Protein AF-A0A0C9TT53-F1 (afdb_monomer)

Secondary structure (DSSP, 8-state):
---PPPPPPPTHHHHHHHHHHHHHHHHHHHHHHHHHHHHHHHS---HHHHHHHHHHHHHHHHHHTSTTS-HHHHHHHHHHHHH-HHHHHHHHH---HHHHHHHHHHHHHT-

Radius of gyration: 28.15 Å; Cα contacts (8 Å, |Δi|>4): 31; chains: 1; bounding box: 34×77×69 Å

Mean predicted aligned error: 14.51 Å

Sequence (111 aa):
MATAAVAPPSRKSASARQSHAAESLMLGMQGSLNFLTSSLNNSNITSEDKVSACRAVALTMLQEQDGDLPRDIKAFIRAMIAHNVGFTDVYTLTADKDERTEFVRAEVEGM

Nearest PDB structures (foldseek):
  1sr2-assembly1_A  TM=2.266E-01  e=4.674E+00  Escherichia coli

Solvent-accessible surface area (backbone atoms only — not comparable to full-atom values): 6586 Å² total; per-residue (Å²): 142,87,84,84,85,81,79,82,85,73,77,73,60,59,58,56,54,51,50,53,49,50,52,52,50,51,52,50,53,50,51,51,50,50,51,52,51,49,53,55,73,70,45,86,76,46,73,65,57,54,53,52,50,48,37,52,51,36,53,48,44,46,58,73,75,46,57,84,53,55,71,67,58,52,51,50,53,52,50,40,44,74,73,31,66,69,58,27,52,52,64,59,66,46,81,50,67,66,62,44,50,49,52,53,48,55,60,60,74,73,108

Organism: NCBI:txid664439

pLDDT: mean 78.35, std 14.41, range [38.34, 94.25]

Foldseek 3Di:
DDDDDDDDDDPPVVVVVVVVVVVVVVVVVVVVVVVVVVVVVPPPCDPVNVLVVLLVQLLVCCVPVVVVDDPVLSVVLNVCSVPPSVSSVCLNPPPDPVVSVVVSVVVVVVD

Structure (mmCIF, N/CA/C/O ba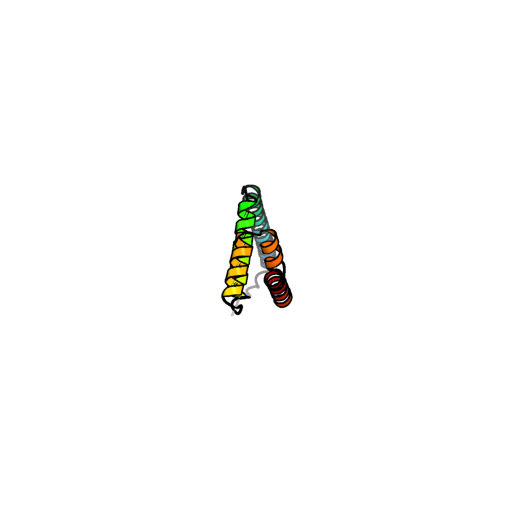ckbone):
data_AF-A0A0C9TT53-F1
#
_entry.id   AF-A0A0C9TT53-F1
#
loop_
_atom_site.group_PDB
_atom_site.id
_atom_site.type_symbol
_atom_site.label_atom_id
_atom_site.label_alt_id
_atom_site.label_comp_id
_atom_site.label_asym_id
_atom_site.label_entity_id
_atom_site.label_seq_id
_atom_site.pdbx_PDB_ins_code
_atom_site.Cartn_x
_atom_site.Cartn_y
_atom_site.Cartn_z
_atom_site.occupancy
_atom_site.B_iso_or_equiv
_atom_site.auth_seq_id
_atom_site.auth_comp_id
_atom_site.auth_asym_id
_atom_site.auth_atom_id
_atom_site.pdbx_PDB_model_num
ATOM 1 N N . MET A 1 1 ? -13.672 60.747 55.464 1.00 39.16 1 MET A N 1
ATOM 2 C CA . MET A 1 1 ? -14.075 60.166 54.165 1.00 39.16 1 MET A CA 1
ATOM 3 C C . MET A 1 1 ? -13.270 60.830 53.062 1.00 39.16 1 MET A C 1
ATOM 5 O O . MET A 1 1 ? -13.408 62.031 52.895 1.00 39.16 1 MET A O 1
ATOM 9 N N . ALA A 1 2 ? -12.438 60.069 52.354 1.00 38.84 2 ALA A N 1
ATOM 10 C CA . ALA A 1 2 ? -11.940 60.392 51.015 1.00 38.84 2 ALA A CA 1
ATOM 11 C C . ALA A 1 2 ? -11.368 59.092 50.424 1.00 38.84 2 ALA A C 1
ATOM 13 O O . ALA A 1 2 ? -10.323 58.626 50.868 1.00 38.84 2 ALA A O 1
ATOM 14 N N . THR A 1 3 ? -12.079 58.458 49.491 1.00 38.34 3 THR A N 1
ATOM 15 C CA . THR A 1 3 ? -11.595 57.272 48.766 1.00 38.34 3 THR A CA 1
ATOM 16 C C . THR A 1 3 ? -11.227 57.684 47.348 1.00 38.34 3 THR A C 1
ATOM 18 O O . THR A 1 3 ? -12.069 58.193 46.610 1.00 38.34 3 THR A O 1
ATOM 21 N N . ALA A 1 4 ? -9.955 57.495 46.997 1.00 43.84 4 ALA A N 1
ATOM 22 C CA . ALA A 1 4 ? -9.393 57.800 45.689 1.00 43.84 4 ALA A CA 1
ATOM 23 C C . ALA A 1 4 ? -9.958 56.859 44.611 1.00 43.84 4 ALA A C 1
ATOM 25 O O . ALA A 1 4 ? -9.982 55.641 44.787 1.00 43.84 4 ALA A O 1
ATOM 26 N N . ALA A 1 5 ? -10.400 57.432 43.492 1.00 47.12 5 ALA A N 1
ATOM 27 C CA . ALA A 1 5 ? -10.849 56.688 42.323 1.00 47.12 5 ALA A CA 1
ATOM 28 C C . ALA A 1 5 ? -9.637 56.158 41.537 1.00 47.12 5 ALA A C 1
ATOM 30 O O . ALA A 1 5 ? -8.838 56.934 41.013 1.00 47.12 5 ALA A O 1
ATOM 31 N N . VAL A 1 6 ? -9.502 54.834 41.452 1.00 50.16 6 VAL A N 1
ATOM 32 C CA . VAL A 1 6 ? -8.535 54.159 40.576 1.00 50.16 6 VAL A CA 1
ATOM 33 C C . VAL A 1 6 ? -9.130 54.078 39.168 1.00 50.16 6 VAL A C 1
ATOM 35 O O . VAL A 1 6 ? -10.180 53.470 38.966 1.00 50.16 6 VAL A O 1
ATOM 38 N N . ALA A 1 7 ? -8.468 54.704 38.194 1.00 52.38 7 ALA A N 1
ATOM 39 C CA . ALA A 1 7 ? -8.824 54.619 36.779 1.00 52.38 7 ALA A CA 1
ATOM 40 C C . ALA A 1 7 ? -8.435 53.244 36.183 1.00 52.38 7 ALA A C 1
ATOM 42 O O . ALA A 1 7 ? -7.391 52.700 36.550 1.00 52.38 7 ALA A O 1
ATOM 43 N N . PRO A 1 8 ? -9.226 52.670 35.255 1.00 52.19 8 PRO A N 1
ATOM 44 C CA . PRO A 1 8 ? -8.934 51.361 34.673 1.00 52.19 8 PRO A CA 1
ATOM 45 C C . PRO A 1 8 ? -7.810 51.429 33.616 1.00 52.19 8 PRO A C 1
ATOM 47 O O . PRO A 1 8 ? -7.738 52.398 32.855 1.00 52.19 8 PRO A O 1
ATOM 50 N N . PRO A 1 9 ? -6.943 50.400 33.515 1.00 50.06 9 PRO A N 1
ATOM 51 C CA . PRO A 1 9 ? -5.849 50.380 32.551 1.00 50.06 9 PRO A CA 1
ATOM 52 C C . PRO A 1 9 ? -6.345 50.205 31.106 1.00 50.06 9 PRO A C 1
ATOM 54 O O . PRO A 1 9 ? -7.295 49.484 30.797 1.00 50.06 9 PRO A O 1
ATOM 57 N N . SER A 1 10 ? -5.662 50.911 30.213 1.00 55.19 10 SER A N 1
ATOM 58 C CA . SER A 1 10 ? -5.957 51.140 28.803 1.00 55.19 10 SER A CA 1
ATOM 59 C C . SER A 1 10 ? -5.817 49.886 27.921 1.00 55.19 10 SER A C 1
ATOM 61 O O . SER A 1 10 ? -4.767 49.255 27.843 1.00 55.19 10 SER A O 1
ATOM 63 N N . ARG A 1 11 ? -6.872 49.577 27.150 1.00 54.91 11 ARG A N 1
ATOM 64 C CA . ARG A 1 11 ? -6.995 48.434 26.211 1.00 54.91 11 ARG A CA 1
ATOM 65 C C . ARG A 1 11 ? -6.021 48.436 25.011 1.00 54.91 11 ARG A C 1
ATOM 67 O O . ARG A 1 11 ? -6.061 47.522 24.195 1.00 54.91 11 ARG A O 1
ATOM 74 N N . LYS A 1 12 ? -5.154 49.446 24.873 1.00 51.84 12 LYS A N 1
ATOM 75 C CA . LYS A 1 12 ? -4.330 49.685 23.667 1.00 51.84 12 LYS A CA 1
ATOM 76 C C . LYS A 1 12 ? -3.062 48.817 23.597 1.00 51.84 12 LYS A C 1
ATOM 78 O O . LYS A 1 12 ? -2.518 48.612 22.521 1.00 51.84 12 LYS A O 1
ATOM 83 N N . SER A 1 13 ? -2.600 48.283 24.727 1.00 53.84 13 SER A N 1
ATOM 84 C CA . SER A 1 13 ? -1.389 47.450 24.821 1.00 53.84 13 SER A CA 1
ATOM 85 C C . SER A 1 13 ? -1.643 45.958 24.579 1.00 53.84 13 SER A C 1
ATOM 87 O O . SER A 1 13 ? -0.731 45.237 24.173 1.00 53.84 13 SER A O 1
ATOM 89 N N . ALA A 1 14 ? -2.876 45.492 24.796 1.00 55.12 14 ALA A N 1
ATOM 90 C CA . ALA A 1 14 ? -3.245 44.093 24.604 1.00 55.12 14 ALA A CA 1
ATOM 91 C C . ALA A 1 14 ? -3.239 43.695 23.117 1.00 55.12 14 ALA A C 1
ATOM 93 O O . ALA A 1 14 ? -2.689 42.651 22.775 1.00 55.12 14 ALA A O 1
ATOM 94 N N . SER A 1 15 ? -3.757 44.549 22.221 1.00 56.84 15 SER A N 1
ATOM 95 C CA . SER A 1 15 ? -3.816 44.220 20.786 1.00 56.84 15 SER A CA 1
ATOM 96 C C . SER A 1 15 ? -2.445 44.272 20.101 1.00 56.84 15 SER A C 1
ATOM 98 O O . SER A 1 15 ? -2.176 43.455 19.229 1.00 56.84 15 SER A O 1
ATOM 100 N N . ALA A 1 16 ? -1.545 45.170 20.520 1.00 57.75 16 ALA A N 1
ATOM 101 C CA . ALA A 1 16 ? -0.182 45.245 19.984 1.00 57.75 16 ALA A CA 1
ATOM 102 C C . ALA A 1 16 ? 0.655 44.010 20.362 1.00 57.75 16 ALA A C 1
ATOM 104 O O . ALA A 1 16 ? 1.370 43.463 19.527 1.00 57.75 16 ALA A O 1
ATOM 105 N N . ARG A 1 17 ? 0.519 43.520 21.603 1.00 58.62 17 ARG A N 1
ATOM 106 C CA . ARG A 1 17 ? 1.154 42.266 22.041 1.00 58.62 17 ARG A CA 1
ATOM 107 C C . ARG A 1 17 ? 0.590 41.047 21.316 1.00 58.62 17 ARG A C 1
ATOM 109 O O . ARG A 1 17 ? 1.342 40.131 21.009 1.00 58.62 17 ARG A O 1
ATOM 116 N N . GLN A 1 18 ? -0.708 41.050 21.019 1.00 60.12 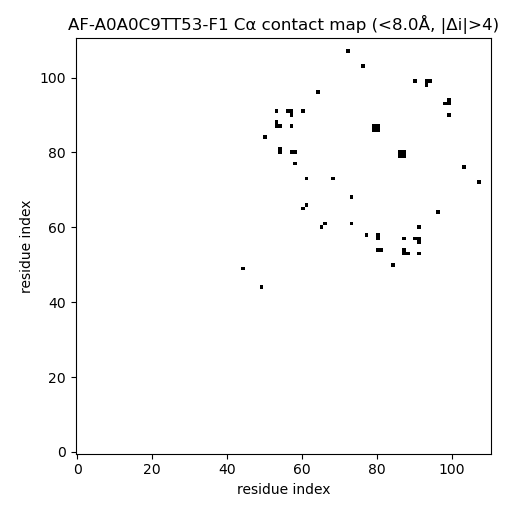18 GLN A N 1
ATOM 117 C CA . GLN A 1 18 ? -1.356 39.984 20.260 1.00 60.12 18 GLN A CA 1
ATOM 118 C C . GLN A 1 18 ? -0.921 39.978 18.783 1.00 60.12 18 GLN A C 1
ATOM 120 O O . GLN A 1 18 ? -0.637 38.908 18.255 1.00 60.12 18 GLN A O 1
ATOM 125 N N . SER A 1 19 ? -0.784 41.151 18.148 1.00 62.12 19 SER A N 1
ATOM 126 C CA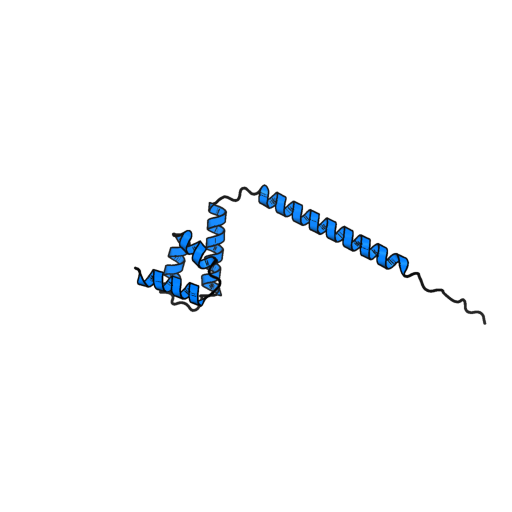 . SER A 1 19 ? -0.230 41.285 16.786 1.00 62.12 19 SER A CA 1
ATOM 127 C C . SER A 1 19 ? 1.210 40.783 16.721 1.00 62.12 19 SER A C 1
ATOM 129 O O . SER A 1 19 ? 1.540 39.939 15.898 1.00 62.12 19 SER A O 1
ATOM 131 N N . HIS A 1 20 ? 2.051 41.214 17.663 1.00 62.78 20 HIS A N 1
ATOM 132 C CA . HI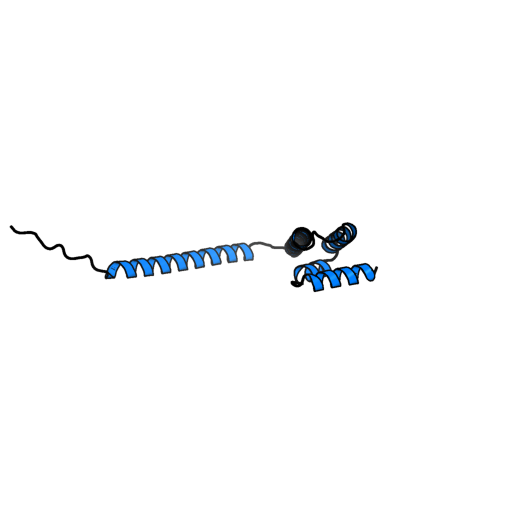S A 1 20 ? 3.459 40.821 17.710 1.00 62.78 20 HIS A CA 1
ATOM 133 C C . HIS A 1 20 ? 3.647 39.322 18.008 1.00 62.78 20 HIS A C 1
ATOM 135 O O . HIS A 1 20 ? 4.586 38.695 17.514 1.00 62.78 20 HIS A O 1
ATOM 141 N N . ALA A 1 21 ? 2.758 38.722 18.809 1.00 66.50 21 ALA A N 1
ATOM 142 C CA . ALA A 1 21 ? 2.740 37.280 19.048 1.00 66.50 21 ALA A CA 1
ATOM 143 C C . ALA A 1 21 ? 2.298 36.500 17.800 1.00 66.50 21 ALA A C 1
ATOM 145 O O . ALA A 1 21 ? 2.909 35.483 17.481 1.00 66.50 21 ALA A O 1
ATOM 146 N N . ALA A 1 22 ? 1.290 36.991 17.071 1.00 68.25 22 ALA A N 1
ATOM 147 C CA . ALA A 1 22 ? 0.857 36.395 15.810 1.00 68.25 22 ALA A CA 1
ATOM 148 C C . ALA A 1 22 ? 1.961 36.469 14.741 1.00 68.25 22 ALA A C 1
ATOM 150 O O . ALA A 1 22 ? 2.251 35.467 14.096 1.00 68.25 22 ALA A O 1
ATOM 151 N N . GLU A 1 23 ? 2.647 37.607 14.620 1.00 70.06 23 GLU A N 1
ATOM 152 C CA . GLU A 1 23 ? 3.790 37.786 13.714 1.00 70.06 23 GLU A CA 1
ATOM 153 C C . GLU A 1 23 ? 4.976 36.881 14.084 1.00 70.06 23 GLU A C 1
ATOM 155 O O . GLU A 1 23 ? 5.555 36.231 13.214 1.00 70.06 23 GLU A O 1
ATOM 160 N N . SER A 1 24 ? 5.301 36.763 15.377 1.00 71.50 24 SER A N 1
ATOM 161 C CA . SER A 1 24 ? 6.359 35.855 15.854 1.00 71.50 24 SER A CA 1
ATOM 162 C C . SER A 1 24 ? 6.026 34.388 15.567 1.00 71.50 24 SER A C 1
ATOM 164 O O . SER A 1 24 ? 6.902 33.607 15.198 1.00 71.50 24 SER A O 1
ATOM 166 N N . LEU A 1 25 ? 4.752 34.011 15.702 1.00 76.56 25 LEU A N 1
ATOM 167 C CA . LEU A 1 25 ? 4.276 32.663 15.406 1.00 76.56 25 LEU A CA 1
ATOM 168 C C . LEU A 1 25 ? 4.320 32.385 13.899 1.00 76.56 25 LEU A C 1
ATOM 170 O O . LEU A 1 25 ? 4.791 31.327 13.490 1.00 76.56 25 LEU A O 1
ATOM 174 N N . MET A 1 26 ? 3.926 33.354 13.069 1.00 77.88 26 MET A N 1
ATOM 175 C CA . MET A 1 26 ? 4.041 33.258 11.611 1.00 77.88 26 MET A CA 1
ATOM 176 C C . MET A 1 26 ? 5.495 33.104 11.148 1.00 77.88 26 MET A C 1
ATOM 178 O O . MET A 1 26 ? 5.770 32.240 10.317 1.00 77.88 26 MET A O 1
ATOM 182 N N . LEU A 1 27 ? 6.436 33.863 11.720 1.00 77.12 27 LEU A N 1
ATOM 183 C CA . LEU A 1 27 ? 7.869 33.710 11.438 1.00 77.12 27 LEU A CA 1
ATOM 184 C C . LEU A 1 27 ? 8.403 32.341 11.887 1.00 77.12 27 LEU A C 1
ATOM 186 O O . LEU A 1 27 ? 9.188 31.721 11.170 1.00 77.12 27 LEU A O 1
ATOM 190 N N . GLY A 1 28 ? 7.946 31.831 13.035 1.00 80.06 28 GLY A N 1
ATOM 191 C CA . GLY A 1 28 ? 8.293 30.487 13.509 1.00 80.06 28 GLY A CA 1
ATOM 192 C C . GLY A 1 28 ? 7.779 29.372 12.589 1.00 80.06 28 GLY A C 1
ATOM 193 O O . GLY A 1 28 ? 8.508 28.425 12.279 1.00 80.06 28 GLY A O 1
ATOM 194 N N . MET A 1 29 ? 6.548 29.499 12.087 1.00 84.25 29 MET A N 1
ATOM 195 C CA . MET A 1 29 ? 5.987 28.561 11.107 1.00 84.25 29 MET A CA 1
ATOM 196 C C . MET A 1 29 ? 6.730 28.624 9.770 1.00 84.25 29 MET A C 1
ATOM 198 O O . MET A 1 29 ? 7.046 27.591 9.187 1.00 84.25 29 MET A O 1
ATOM 202 N N . GLN A 1 30 ? 7.073 29.823 9.298 1.00 85.94 30 GLN A N 1
ATOM 203 C CA . GLN A 1 30 ? 7.854 29.976 8.072 1.00 85.94 30 GLN A CA 1
ATOM 204 C C . GLN A 1 30 ? 9.263 29.377 8.220 1.00 85.94 30 GLN A C 1
ATOM 206 O O . GLN A 1 30 ? 9.739 28.690 7.319 1.00 85.94 30 GLN A O 1
ATOM 211 N N . GLY A 1 31 ? 9.920 29.584 9.366 1.00 85.44 31 GLY A N 1
ATOM 212 C CA . GLY A 1 31 ? 11.241 29.022 9.654 1.00 85.44 31 GLY A CA 1
ATOM 213 C C . GLY A 1 31 ? 11.241 27.494 9.722 1.00 85.44 31 GLY A C 1
ATOM 214 O O . GLY A 1 31 ? 12.109 26.852 9.134 1.00 85.44 31 GLY A O 1
ATOM 215 N N . SER A 1 32 ? 10.241 26.905 10.381 1.00 85.44 32 SER A N 1
ATOM 216 C CA . SER A 1 32 ? 10.083 25.446 10.437 1.00 85.44 32 SER A CA 1
ATOM 217 C C . SER A 1 32 ? 9.774 24.844 9.064 1.00 85.44 32 SER A C 1
ATOM 219 O O . SER A 1 32 ? 10.382 23.839 8.700 1.00 85.44 32 SER A O 1
ATOM 221 N N . LEU A 1 33 ? 8.925 25.487 8.256 1.00 83.19 33 LEU A N 1
ATOM 222 C CA . LEU A 1 33 ? 8.667 25.061 6.878 1.00 83.19 33 LEU A CA 1
ATOM 223 C C . LEU A 1 33 ? 9.937 25.111 6.014 1.00 83.19 33 LEU A C 1
ATOM 225 O O . LEU A 1 33 ? 10.219 24.166 5.277 1.00 83.19 33 LEU A O 1
ATOM 229 N N . ASN A 1 34 ? 10.731 26.178 6.132 1.00 85.88 34 ASN A N 1
ATOM 230 C CA . ASN A 1 34 ? 11.997 26.316 5.411 1.00 85.88 34 ASN A CA 1
ATOM 231 C C . ASN A 1 34 ? 13.014 25.251 5.836 1.00 85.88 34 ASN A C 1
ATOM 233 O O . ASN A 1 34 ? 13.689 24.673 4.985 1.00 85.88 34 ASN A O 1
ATOM 237 N N . PHE A 1 35 ? 13.104 24.962 7.137 1.00 83.75 35 PHE A N 1
ATOM 238 C CA . PHE A 1 35 ? 13.967 23.907 7.661 1.00 83.75 35 PHE A CA 1
ATOM 239 C C . PHE A 1 35 ? 13.571 22.533 7.109 1.00 83.75 35 PHE A C 1
ATOM 241 O O . PHE A 1 35 ? 14.420 21.840 6.557 1.00 83.75 35 PHE A O 1
ATOM 248 N N . LEU A 1 36 ? 12.283 22.179 7.164 1.00 83.19 36 LEU A N 1
ATOM 249 C CA . LEU A 1 36 ? 11.776 20.913 6.622 1.00 83.19 36 LEU A CA 1
ATOM 250 C C . LEU A 1 36 ? 12.007 20.801 5.113 1.00 83.19 36 LEU A C 1
ATOM 252 O O . LEU A 1 36 ? 12.463 19.766 4.635 1.00 83.19 36 LEU A O 1
ATOM 256 N N . THR A 1 37 ? 11.749 21.876 4.367 1.00 75.75 37 THR A N 1
ATOM 257 C CA . THR A 1 37 ? 11.978 21.919 2.915 1.00 75.75 37 THR A CA 1
ATOM 258 C C . THR A 1 37 ? 13.460 21.730 2.586 1.00 75.75 37 THR A C 1
ATOM 260 O O . THR A 1 37 ? 13.801 20.979 1.676 1.00 75.75 37 THR A O 1
ATOM 263 N N . SER A 1 38 ? 14.352 22.361 3.354 1.00 76.44 38 SER A N 1
ATOM 264 C CA . SER A 1 38 ? 15.801 22.186 3.221 1.00 76.44 38 SER A CA 1
ATOM 265 C C . SER A 1 38 ? 16.229 20.750 3.542 1.00 76.44 38 SER A C 1
ATOM 267 O O . SER A 1 38 ? 16.971 20.144 2.773 1.00 76.44 38 SER A O 1
ATOM 269 N N . SER A 1 39 ? 15.706 20.159 4.621 1.00 75.31 39 SER A N 1
ATOM 270 C CA . SER A 1 39 ? 15.966 18.759 4.972 1.00 75.31 39 SER A CA 1
ATOM 271 C C . SER A 1 39 ? 15.489 17.789 3.894 1.00 75.31 39 SER A C 1
ATOM 273 O O . SER A 1 39 ? 16.213 16.848 3.585 1.00 75.31 39 SER A O 1
ATOM 275 N N . LEU A 1 40 ? 14.321 18.018 3.288 1.00 77.88 40 LEU A N 1
ATOM 276 C CA . LEU A 1 40 ? 13.802 17.189 2.196 1.00 77.88 40 LEU A CA 1
ATOM 277 C C . LEU A 1 40 ? 14.633 17.334 0.916 1.00 77.88 40 LEU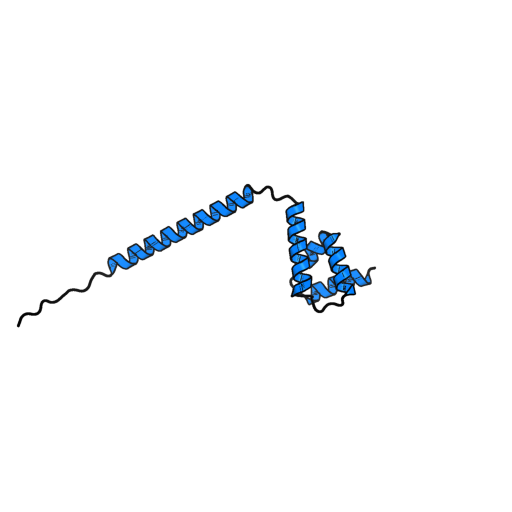 A C 1
ATOM 279 O O . LEU A 1 40 ? 14.969 16.326 0.307 1.00 77.88 40 LEU A O 1
ATOM 283 N N . ASN A 1 41 ? 15.015 18.558 0.541 1.00 71.81 41 ASN A N 1
ATOM 284 C CA . ASN A 1 41 ? 15.835 18.803 -0.651 1.00 71.81 41 ASN A CA 1
ATOM 285 C C . ASN A 1 41 ? 17.269 18.279 -0.510 1.00 71.81 41 ASN A C 1
ATOM 287 O O . ASN A 1 41 ? 17.885 17.905 -1.503 1.00 71.81 41 ASN A O 1
ATOM 291 N N . ASN A 1 42 ? 17.809 18.272 0.710 1.00 70.31 42 ASN A N 1
ATOM 292 C CA . ASN A 1 42 ? 19.151 17.767 0.991 1.00 70.31 42 ASN A CA 1
ATOM 293 C C . ASN A 1 42 ? 19.164 16.258 1.295 1.00 70.31 42 ASN A C 1
ATOM 295 O O . ASN A 1 42 ? 20.227 15.639 1.333 1.00 70.31 42 ASN A O 1
ATOM 299 N N . SER A 1 43 ? 17.991 15.660 1.521 1.00 69.00 43 SER A N 1
ATOM 300 C CA . SER A 1 43 ? 17.853 14.212 1.625 1.00 69.00 43 SER A CA 1
ATOM 301 C C . SER A 1 43 ? 17.960 13.622 0.227 1.00 69.00 43 SER A C 1
ATOM 303 O O . SER A 1 43 ? 17.132 13.889 -0.641 1.00 69.00 43 SER A O 1
ATOM 305 N N . ASN A 1 44 ? 18.977 12.794 0.007 1.00 69.25 44 ASN A N 1
ATOM 306 C CA . ASN A 1 44 ? 19.108 12.010 -1.214 1.00 69.25 44 ASN A CA 1
ATOM 307 C C . ASN A 1 44 ? 18.095 10.852 -1.183 1.00 69.25 44 ASN A C 1
ATOM 309 O O . ASN A 1 44 ? 18.479 9.701 -1.005 1.00 69.25 44 ASN A O 1
ATOM 313 N N . ILE A 1 45 ? 16.798 11.171 -1.257 1.00 71.88 45 ILE A N 1
ATOM 314 C CA . ILE A 1 45 ? 15.731 10.170 -1.309 1.00 71.88 45 ILE A CA 1
ATOM 315 C C . ILE A 1 45 ? 15.838 9.486 -2.664 1.00 71.88 45 ILE A C 1
ATOM 317 O O . ILE A 1 45 ? 15.499 10.064 -3.703 1.00 71.88 45 ILE A O 1
ATOM 321 N N . THR A 1 46 ? 16.319 8.253 -2.646 1.00 78.06 46 THR A N 1
ATOM 322 C CA . THR A 1 46 ? 16.458 7.452 -3.854 1.00 78.06 46 THR A CA 1
ATOM 323 C C . THR A 1 46 ? 15.081 7.015 -4.357 1.00 78.06 46 THR A C 1
ATOM 325 O O . THR A 1 46 ? 14.077 7.041 -3.638 1.00 78.06 46 THR A O 1
ATOM 328 N N . SER A 1 47 ? 14.996 6.595 -5.620 1.00 75.50 47 SER A N 1
ATOM 329 C CA . SER A 1 47 ? 13.778 5.953 -6.126 1.00 75.50 47 SER A CA 1
ATOM 330 C C . SER A 1 47 ? 13.428 4.691 -5.333 1.00 75.50 47 SER A C 1
ATOM 332 O O . SER A 1 47 ? 12.251 4.394 -5.157 1.00 75.50 47 SER A O 1
ATOM 334 N N . GLU A 1 48 ? 14.433 3.978 -4.819 1.00 79.81 48 GLU A N 1
ATOM 335 C CA . GLU A 1 48 ? 14.241 2.787 -3.989 1.00 79.81 48 GLU A CA 1
ATOM 336 C C . GLU A 1 48 ? 13.596 3.132 -2.643 1.00 79.81 48 GLU A C 1
ATOM 338 O O . GLU A 1 48 ? 12.682 2.429 -2.216 1.00 79.81 48 GLU A O 1
ATOM 343 N N . ASP A 1 49 ? 13.973 4.257 -2.027 1.00 83.00 49 ASP A N 1
ATOM 344 C CA . ASP A 1 49 ? 13.348 4.735 -0.787 1.00 83.00 49 ASP A CA 1
ATOM 345 C C . ASP A 1 49 ? 11.860 5.052 -0.993 1.00 83.00 49 ASP A C 1
ATOM 347 O O . ASP A 1 49 ? 11.023 4.718 -0.153 1.00 83.00 49 ASP A O 1
ATOM 351 N N . LYS A 1 50 ? 11.505 5.640 -2.144 1.00 80.44 50 LYS A N 1
ATOM 352 C CA . LYS A 1 50 ? 10.104 5.930 -2.500 1.00 80.44 50 LYS A CA 1
ATOM 353 C C . LYS A 1 50 ? 9.293 4.658 -2.730 1.00 80.44 50 LYS A C 1
ATOM 355 O O . LYS A 1 50 ? 8.169 4.558 -2.241 1.00 80.44 50 LYS A O 1
ATOM 360 N N . VAL A 1 51 ? 9.867 3.682 -3.436 1.00 84.06 51 VAL A N 1
ATOM 361 C CA . VAL A 1 51 ? 9.237 2.372 -3.659 1.00 84.06 51 VAL A CA 1
ATOM 362 C C . VAL A 1 51 ? 9.060 1.634 -2.330 1.00 84.06 51 VAL A C 1
ATOM 364 O O . VAL A 1 51 ? 7.995 1.078 -2.073 1.00 84.06 51 VAL A O 1
ATOM 367 N N . SER A 1 52 ? 10.066 1.668 -1.456 1.00 86.69 52 SER A N 1
ATOM 368 C CA . SER A 1 52 ? 10.009 1.065 -0.122 1.00 86.69 52 SER A CA 1
ATOM 369 C C . SER A 1 52 ? 8.910 1.695 0.741 1.00 86.69 52 SER A C 1
ATOM 371 O O . SER A 1 52 ? 8.105 0.981 1.343 1.00 86.69 52 SER A O 1
ATOM 373 N N . ALA A 1 53 ? 8.800 3.027 0.730 1.00 87.94 53 ALA A N 1
ATOM 374 C CA . ALA A 1 53 ? 7.740 3.743 1.431 1.00 87.94 53 ALA A CA 1
ATOM 375 C C . ALA A 1 53 ? 6.343 3.389 0.891 1.00 87.94 53 ALA A C 1
ATOM 377 O O . ALA A 1 53 ? 5.451 3.084 1.681 1.00 87.94 53 ALA A O 1
ATOM 378 N N . CYS A 1 54 ? 6.154 3.354 -0.434 1.00 89.25 54 CYS A N 1
ATOM 379 C CA . CYS A 1 54 ? 4.870 2.965 -1.033 1.00 89.25 54 CYS A CA 1
ATOM 380 C C . CYS A 1 54 ? 4.479 1.531 -0.664 1.00 89.25 54 CYS A C 1
ATOM 382 O O . CYS A 1 54 ? 3.332 1.274 -0.304 1.00 89.25 54 CYS A O 1
ATOM 384 N N . ARG A 1 55 ? 5.438 0.599 -0.662 1.00 93.12 55 ARG A N 1
ATOM 385 C CA . ARG A 1 55 ? 5.200 -0.782 -0.217 1.00 93.12 55 ARG A CA 1
ATOM 386 C C . ARG A 1 55 ? 4.779 -0.851 1.242 1.00 93.12 55 ARG A C 1
ATOM 388 O O . ARG A 1 55 ? 3.859 -1.594 1.569 1.00 93.12 55 ARG A O 1
ATOM 395 N N . ALA A 1 56 ? 5.430 -0.086 2.116 1.00 93.25 56 ALA A N 1
ATOM 396 C CA . ALA A 1 56 ? 5.060 -0.029 3.524 1.00 93.25 56 ALA A CA 1
ATOM 397 C C . ALA A 1 56 ? 3.620 0.478 3.700 1.00 93.25 56 ALA A C 1
ATOM 399 O O . ALA A 1 56 ? 2.845 -0.140 4.426 1.00 93.25 56 ALA A O 1
ATOM 400 N N . VAL A 1 57 ? 3.236 1.534 2.973 1.00 92.38 57 VAL A N 1
ATOM 401 C CA . VAL A 1 57 ? 1.859 2.054 2.970 1.00 92.38 57 VAL A CA 1
ATOM 402 C C . VAL A 1 57 ? 0.869 0.992 2.484 1.00 92.38 57 VAL A C 1
ATOM 404 O O . VAL A 1 57 ? -0.116 0.724 3.168 1.00 92.38 57 VAL A O 1
ATOM 407 N N . ALA A 1 58 ? 1.156 0.328 1.362 1.00 92.81 58 ALA A N 1
ATOM 408 C CA . ALA A 1 58 ? 0.308 -0.730 0.814 1.00 92.81 58 ALA A CA 1
ATOM 409 C C . ALA A 1 58 ? 0.109 -1.893 1.802 1.00 92.81 58 ALA A C 1
ATOM 411 O O . ALA A 1 58 ? -1.001 -2.397 1.971 1.00 92.81 58 ALA A O 1
ATOM 412 N N . LEU A 1 59 ? 1.173 -2.308 2.499 1.00 94.12 59 LEU A N 1
ATOM 413 C CA . LEU A 1 59 ? 1.099 -3.364 3.510 1.00 94.12 59 LEU A CA 1
ATOM 414 C C . LEU A 1 59 ? 0.250 -2.955 4.717 1.00 94.12 59 LEU A C 1
ATOM 416 O O . LEU A 1 59 ? -0.503 -3.788 5.223 1.00 94.12 59 LEU A O 1
ATOM 420 N N . THR A 1 60 ? 0.346 -1.701 5.159 1.00 93.38 60 THR A N 1
ATOM 421 C CA . THR A 1 60 ? -0.510 -1.165 6.224 1.00 93.38 60 THR A CA 1
ATOM 422 C C . THR A 1 60 ? -1.971 -1.145 5.784 1.00 93.38 60 THR A C 1
ATOM 424 O O . THR A 1 60 ? -2.829 -1.630 6.516 1.00 93.38 60 THR A O 1
ATOM 427 N N . MET A 1 61 ? -2.265 -0.694 4.561 1.00 91.12 61 MET A N 1
ATOM 428 C CA . MET A 1 61 ? -3.631 -0.701 4.019 1.00 91.12 61 MET A CA 1
ATOM 429 C C . MET A 1 61 ? -4.215 -2.118 3.958 1.00 91.12 61 MET A C 1
ATOM 431 O O . MET A 1 61 ? -5.346 -2.330 4.395 1.00 91.12 61 MET A O 1
ATOM 435 N N . LEU A 1 62 ? -3.425 -3.107 3.528 1.00 91.75 62 LEU A N 1
ATOM 436 C CA . LEU A 1 6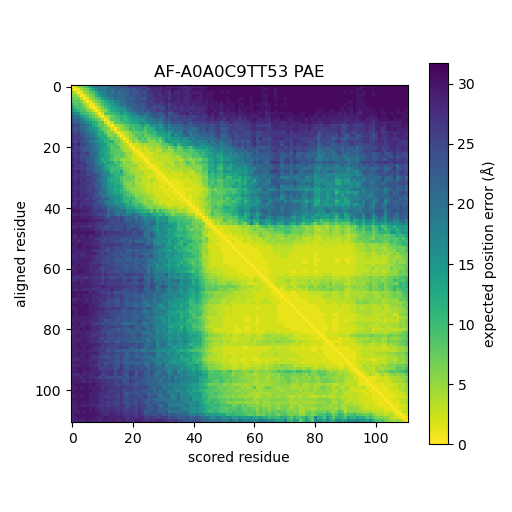2 ? -3.843 -4.511 3.517 1.00 91.75 62 LEU A CA 1
ATOM 437 C C . LEU A 1 62 ? -4.158 -5.052 4.921 1.00 91.75 62 LEU A C 1
ATOM 439 O O . LEU A 1 62 ? -5.008 -5.926 5.079 1.00 91.75 62 LEU A O 1
ATOM 443 N N . GLN A 1 63 ? -3.451 -4.579 5.948 1.00 90.06 63 GLN A N 1
ATOM 444 C CA . GLN A 1 63 ? -3.685 -4.997 7.331 1.00 90.06 63 GLN A CA 1
ATOM 445 C C . GLN A 1 63 ? -4.894 -4.295 7.956 1.00 90.06 63 GLN A C 1
ATOM 447 O O . GLN A 1 63 ? -5.685 -4.951 8.631 1.00 90.06 63 GLN A O 1
ATOM 452 N N . GLU A 1 64 ? -5.026 -2.986 7.747 1.00 89.50 64 GLU A N 1
ATOM 453 C CA . GLU A 1 64 ? -6.009 -2.148 8.437 1.00 89.50 64 GLU A CA 1
ATOM 454 C C . GLU A 1 64 ? -7.357 -2.082 7.714 1.00 89.50 64 GLU A C 1
ATOM 456 O O . GLU A 1 64 ? -8.401 -2.125 8.361 1.00 89.50 64 GLU A O 1
ATOM 461 N N . GLN A 1 65 ? -7.350 -1.981 6.383 1.00 86.19 65 GLN A N 1
ATOM 462 C CA . GLN A 1 65 ? -8.564 -1.768 5.588 1.00 86.19 65 GLN A CA 1
ATOM 463 C C . GLN A 1 65 ? -9.108 -3.063 4.980 1.00 86.19 65 GLN A C 1
ATOM 465 O O . GLN A 1 65 ? -10.324 -3.230 4.885 1.00 86.19 65 GLN A O 1
ATOM 470 N N . ASP A 1 66 ? -8.213 -3.984 4.619 1.00 84.44 66 ASP A N 1
ATOM 471 C CA . ASP A 1 66 ? -8.543 -5.241 3.935 1.00 84.44 66 ASP A CA 1
ATOM 472 C C . ASP A 1 66 ? -8.229 -6.478 4.798 1.00 84.44 66 ASP A C 1
ATOM 474 O O . ASP A 1 66 ? -7.966 -7.584 4.311 1.00 84.44 66 ASP A O 1
ATOM 478 N N . GLY A 1 67 ? -8.258 -6.301 6.123 1.00 81.81 67 GLY A N 1
ATOM 479 C CA . GLY A 1 67 ? -7.999 -7.369 7.086 1.00 81.81 67 GLY A CA 1
ATOM 480 C C . GLY A 1 67 ? -9.000 -8.530 7.001 1.00 81.81 67 GLY A C 1
ATOM 481 O O . GLY A 1 67 ? -8.651 -9.662 7.353 1.00 81.81 67 GLY A O 1
ATOM 482 N N . ASP A 1 68 ? -10.202 -8.269 6.487 1.00 88.69 68 ASP A N 1
ATOM 483 C CA . ASP A 1 68 ? -11.301 -9.214 6.277 1.00 88.69 68 ASP A CA 1
ATOM 484 C C . ASP A 1 68 ? -11.119 -10.126 5.055 1.00 88.69 68 ASP A C 1
ATOM 486 O O . ASP A 1 68 ? -11.785 -11.159 4.963 1.00 88.69 68 ASP A O 1
ATOM 490 N N . LEU A 1 69 ? -10.176 -9.818 4.157 1.00 87.25 69 LEU A N 1
ATOM 491 C CA . LEU A 1 69 ? -9.908 -10.665 2.997 1.00 87.25 69 LEU A CA 1
ATOM 492 C C . LEU A 1 69 ? -9.444 -12.079 3.407 1.00 87.25 69 LEU A C 1
ATOM 494 O O . LEU A 1 69 ? -8.724 -12.241 4.407 1.00 87.25 69 LEU A O 1
ATOM 498 N N . PRO A 1 70 ? -9.775 -13.115 2.611 1.00 90.56 70 PRO A N 1
ATOM 499 C CA . PRO A 1 70 ? -9.243 -14.463 2.779 1.00 90.56 70 PRO A CA 1
ATOM 500 C C . PRO A 1 70 ? -7.714 -14.485 2.856 1.00 90.56 70 PRO A C 1
ATOM 502 O O . PRO A 1 70 ? -7.019 -13.678 2.233 1.00 90.56 70 PRO A O 1
ATOM 505 N N . ARG A 1 71 ? -7.164 -15.436 3.620 1.00 90.38 71 ARG A N 1
ATOM 506 C CA . ARG A 1 71 ? -5.712 -15.554 3.843 1.00 90.38 71 ARG A CA 1
ATOM 507 C C . ARG A 1 71 ? -4.931 -15.657 2.532 1.00 90.38 71 ARG A C 1
ATOM 509 O O . ARG A 1 71 ? -3.870 -15.050 2.414 1.00 90.38 71 ARG A O 1
ATOM 516 N N . ASP A 1 72 ? -5.471 -16.403 1.585 1.00 89.69 72 ASP A N 1
ATOM 517 C CA . ASP A 1 72 ? -4.823 -16.750 0.322 1.00 89.69 72 ASP A CA 1
ATOM 518 C C . ASP A 1 72 ? -4.736 -15.512 -0.580 1.00 89.69 72 ASP A C 1
ATOM 520 O O . ASP A 1 72 ? -3.674 -15.197 -1.114 1.00 89.69 72 ASP A O 1
ATOM 524 N N . ILE A 1 73 ? -5.812 -14.717 -0.611 1.00 88.81 73 ILE A N 1
ATOM 525 C CA . ILE A 1 73 ? -5.860 -13.419 -1.294 1.00 88.81 73 ILE A CA 1
ATOM 526 C C . ILE A 1 73 ? -4.880 -12.435 -0.647 1.00 88.81 73 ILE A C 1
ATOM 528 O O . ILE A 1 73 ? -4.100 -11.788 -1.340 1.00 88.81 73 ILE A O 1
ATOM 532 N N . LYS A 1 74 ? -4.825 -12.361 0.689 1.00 91.81 74 LYS A N 1
ATOM 533 C CA . LYS A 1 74 ? -3.833 -11.512 1.376 1.00 91.81 74 LYS A CA 1
ATOM 534 C C . LYS A 1 74 ? -2.396 -11.933 1.070 1.00 91.81 74 LYS A C 1
ATOM 536 O O . LYS A 1 74 ? -1.519 -11.077 0.976 1.00 91.81 74 LYS A O 1
ATOM 541 N N . ALA A 1 75 ? -2.130 -13.231 0.932 1.00 92.12 75 ALA A N 1
ATOM 542 C CA . ALA A 1 75 ? -0.811 -13.728 0.549 1.00 92.12 75 ALA A CA 1
ATOM 543 C C . ALA A 1 75 ? -0.453 -13.325 -0.891 1.00 92.12 75 ALA A C 1
ATOM 545 O O . ALA A 1 75 ? 0.663 -12.861 -1.122 1.00 92.12 75 ALA A O 1
ATOM 546 N N . PHE A 1 76 ? -1.410 -13.420 -1.816 1.00 91.56 76 PHE A N 1
ATOM 547 C CA . PHE A 1 76 ? -1.260 -12.953 -3.193 1.00 91.56 76 PHE A CA 1
ATOM 548 C C . PHE A 1 76 ? -0.957 -11.449 -3.264 1.00 91.56 76 PHE A C 1
ATOM 550 O O . PHE A 1 76 ? 0.065 -11.056 -3.824 1.00 91.56 76 PHE A O 1
ATOM 557 N N . ILE A 1 77 ? -1.769 -10.609 -2.613 1.00 92.31 77 ILE A N 1
ATOM 558 C CA . ILE A 1 77 ? -1.564 -9.152 -2.592 1.00 92.31 77 ILE A CA 1
ATOM 559 C C . ILE A 1 77 ? -0.184 -8.807 -2.012 1.00 92.31 77 ILE A C 1
ATOM 561 O O . ILE A 1 77 ? 0.524 -7.968 -2.563 1.00 92.31 77 ILE A O 1
ATOM 565 N N . ARG A 1 78 ? 0.254 -9.479 -0.935 1.00 94.25 78 ARG A N 1
ATOM 566 C CA . ARG A 1 78 ? 1.606 -9.278 -0.373 1.00 94.25 78 ARG A CA 1
ATOM 567 C C . ARG A 1 78 ? 2.709 -9.591 -1.379 1.00 94.25 78 ARG A C 1
ATOM 569 O O . ARG A 1 78 ? 3.688 -8.851 -1.436 1.00 94.25 78 ARG A O 1
ATOM 576 N N . ALA A 1 79 ? 2.562 -10.665 -2.153 1.00 93.50 79 ALA A N 1
ATOM 577 C CA . ALA A 1 79 ? 3.516 -11.007 -3.202 1.00 93.50 79 ALA A CA 1
ATOM 578 C C . ALA A 1 79 ? 3.521 -9.942 -4.311 1.00 93.50 79 ALA A C 1
ATOM 580 O O . ALA A 1 79 ? 4.590 -9.490 -4.720 1.00 93.50 79 ALA A O 1
ATOM 581 N N . MET A 1 80 ? 2.348 -9.467 -4.733 1.00 93.00 80 MET A N 1
ATOM 582 C CA . MET A 1 80 ? 2.234 -8.405 -5.735 1.00 93.00 80 MET A CA 1
ATOM 583 C C . MET A 1 80 ? 2.856 -7.089 -5.258 1.00 93.00 80 MET A C 1
ATOM 585 O O . MET A 1 80 ? 3.657 -6.508 -5.983 1.00 93.00 80 MET A O 1
ATOM 589 N N . ILE A 1 81 ? 2.614 -6.672 -4.013 1.00 93.75 81 ILE A N 1
ATOM 590 C CA . ILE A 1 81 ? 3.270 -5.496 -3.413 1.00 93.75 81 ILE A CA 1
ATOM 591 C C . ILE A 1 81 ? 4.802 -5.664 -3.391 1.00 93.75 81 ILE A C 1
ATOM 593 O O . ILE A 1 81 ? 5.562 -4.728 -3.642 1.00 93.75 81 ILE A O 1
ATOM 597 N N . ALA A 1 82 ? 5.291 -6.874 -3.106 1.00 90.94 82 ALA A N 1
ATOM 598 C CA . ALA A 1 82 ? 6.722 -7.150 -3.028 1.00 90.94 82 ALA A CA 1
ATOM 599 C C . ALA A 1 82 ? 7.428 -7.193 -4.397 1.00 90.94 82 ALA A C 1
ATOM 601 O O . ALA A 1 82 ? 8.643 -6.980 -4.463 1.00 90.94 82 ALA A O 1
ATOM 602 N N . HIS A 1 83 ? 6.713 -7.452 -5.490 1.00 89.56 83 HIS A N 1
ATOM 603 C CA . HIS A 1 83 ? 7.341 -7.725 -6.788 1.00 89.56 83 HIS A CA 1
ATOM 604 C C . HIS A 1 83 ? 6.881 -6.807 -7.925 1.00 89.56 83 HIS A C 1
ATOM 606 O O . HIS A 1 83 ? 7.623 -6.643 -8.890 1.00 89.56 83 HIS A O 1
ATOM 612 N N . ASN A 1 84 ? 5.728 -6.151 -7.801 1.00 90.69 84 ASN A N 1
ATOM 613 C CA . ASN A 1 84 ? 5.140 -5.315 -8.839 1.00 90.69 84 ASN A CA 1
ATOM 614 C C . ASN A 1 84 ? 4.882 -3.891 -8.316 1.00 90.69 84 ASN A C 1
ATOM 616 O O . ASN A 1 84 ? 3.965 -3.630 -7.534 1.00 90.69 84 ASN A O 1
ATOM 620 N N . VAL A 1 85 ? 5.719 -2.951 -8.767 1.00 86.88 85 VAL A N 1
ATOM 621 C CA . VAL A 1 85 ? 5.611 -1.532 -8.393 1.00 86.88 85 VAL A CA 1
ATOM 622 C C . VAL A 1 85 ? 4.307 -0.927 -8.919 1.00 86.88 85 VAL A C 1
ATOM 624 O O . VAL A 1 85 ? 3.608 -0.275 -8.157 1.00 86.88 85 VAL A O 1
ATOM 627 N N . GLY A 1 86 ? 3.917 -1.234 -10.162 1.00 89.12 86 GLY A N 1
ATOM 628 C CA . GLY A 1 86 ? 2.675 -0.720 -10.748 1.00 89.12 86 GLY A CA 1
ATOM 629 C C . GLY A 1 86 ? 1.427 -1.193 -10.001 1.00 89.12 86 GLY A C 1
ATOM 630 O O . GLY A 1 86 ? 0.525 -0.402 -9.749 1.00 89.12 86 GLY A O 1
ATOM 631 N N . PHE A 1 87 ? 1.407 -2.454 -9.560 1.00 90.31 87 PHE A N 1
ATOM 632 C CA . PHE A 1 87 ? 0.341 -2.955 -8.690 1.00 90.31 87 PHE A CA 1
ATOM 633 C C . PHE A 1 87 ? 0.301 -2.205 -7.353 1.00 90.31 87 PHE A C 1
ATOM 635 O O . PHE A 1 87 ? -0.773 -1.847 -6.883 1.00 90.31 87 PHE A O 1
ATOM 642 N N . THR A 1 88 ? 1.465 -1.962 -6.741 1.00 91.94 88 THR A N 1
ATOM 643 C CA . THR A 1 88 ? 1.564 -1.252 -5.454 1.00 91.94 88 THR A CA 1
ATOM 644 C C . THR A 1 88 ? 1.001 0.164 -5.563 1.00 91.94 88 THR A C 1
ATOM 646 O O . THR A 1 88 ? 0.242 0.591 -4.691 1.00 91.94 88 THR A O 1
ATOM 649 N N . ASP A 1 89 ? 1.335 0.867 -6.645 1.00 89.75 89 ASP A N 1
ATOM 650 C CA . ASP A 1 89 ? 0.861 2.225 -6.904 1.00 89.75 89 ASP 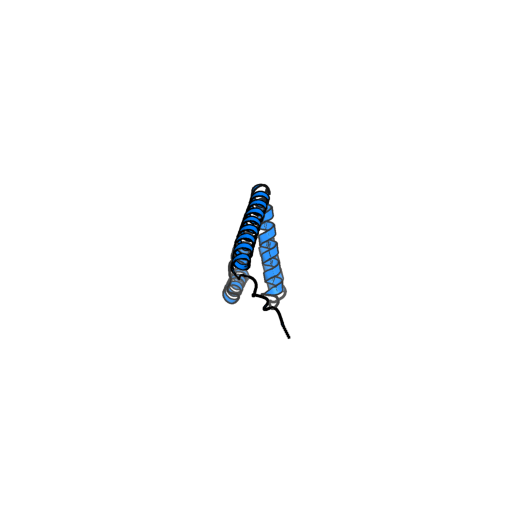A CA 1
ATOM 651 C C . ASP A 1 89 ? -0.658 2.246 -7.099 1.00 89.75 89 ASP A C 1
ATOM 653 O O . ASP A 1 89 ? -1.351 3.017 -6.441 1.00 89.75 89 ASP A O 1
ATOM 657 N N . VAL A 1 90 ? -1.203 1.354 -7.934 1.00 89.56 90 VAL A N 1
ATOM 658 C CA . VAL A 1 90 ? -2.658 1.255 -8.137 1.00 89.56 90 VAL A CA 1
ATOM 659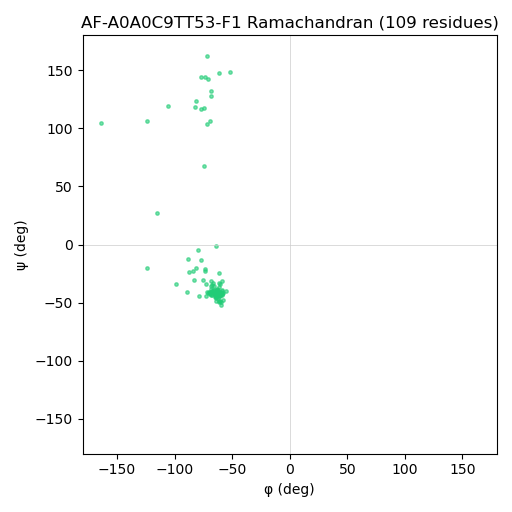 C C . VAL A 1 90 ? -3.361 0.929 -6.819 1.00 89.56 90 VAL A C 1
ATOM 661 O O . VAL A 1 90 ? -4.258 1.653 -6.405 1.00 89.56 90 VAL A O 1
ATOM 664 N N . TYR A 1 91 ? -2.894 -0.087 -6.094 1.00 90.38 91 TYR A N 1
ATOM 665 C CA . TYR A 1 91 ? -3.496 -0.518 -4.832 1.00 90.38 91 TYR A CA 1
ATOM 666 C C . TYR A 1 91 ? -3.503 0.576 -3.746 1.00 90.38 91 TYR A C 1
ATOM 668 O O . TYR A 1 91 ? -4.434 0.640 -2.944 1.00 90.38 91 TYR A O 1
ATOM 676 N N . THR A 1 92 ? -2.481 1.439 -3.707 1.00 89.81 92 THR A N 1
ATOM 677 C CA . THR A 1 92 ? -2.401 2.552 -2.741 1.00 89.81 92 THR A CA 1
ATOM 678 C C . THR A 1 92 ? -3.178 3.791 -3.172 1.00 89.81 92 THR A C 1
ATOM 680 O O . THR A 1 92 ? -3.672 4.519 -2.311 1.00 89.81 92 THR A O 1
ATOM 683 N N . LEU A 1 93 ? -3.300 4.042 -4.478 1.00 89.38 93 LEU A N 1
ATOM 684 C CA . LEU A 1 93 ? -4.011 5.202 -5.018 1.00 89.38 93 LEU A CA 1
ATOM 685 C C . LEU A 1 93 ? -5.523 4.979 -5.143 1.00 89.38 93 LEU A C 1
ATOM 687 O O . LEU A 1 93 ? -6.276 5.955 -5.139 1.00 89.38 93 LEU A O 1
ATOM 691 N N . THR A 1 94 ? -5.982 3.729 -5.221 1.00 87.50 94 THR A N 1
ATOM 692 C CA . THR A 1 94 ? -7.412 3.410 -5.228 1.00 87.50 94 THR A CA 1
ATOM 693 C C . THR A 1 94 ? -8.009 3.645 -3.839 1.00 87.50 94 THR A C 1
ATOM 695 O O . THR A 1 94 ? -7.807 2.871 -2.901 1.00 87.50 94 THR A O 1
ATOM 698 N N . ALA A 1 95 ? -8.736 4.757 -3.712 1.00 80.88 95 ALA A N 1
ATOM 699 C CA . ALA A 1 95 ? -9.374 5.179 -2.467 1.00 80.88 95 ALA A CA 1
ATOM 700 C C . ALA A 1 95 ? -10.628 4.358 -2.133 1.00 80.88 95 ALA A C 1
ATOM 702 O O . ALA A 1 95 ? -10.947 4.178 -0.957 1.00 80.88 95 ALA A O 1
ATOM 703 N N . ASP A 1 96 ? -11.336 3.878 -3.156 1.00 86.44 96 ASP A N 1
ATOM 704 C CA . ASP A 1 96 ? -12.536 3.075 -2.982 1.00 86.44 96 ASP A CA 1
ATOM 705 C C . ASP A 1 96 ? -12.179 1.607 -2.704 1.00 86.44 96 ASP A C 1
ATOM 707 O O . ASP A 1 96 ? -11.447 0.956 -3.454 1.00 86.44 96 ASP A O 1
ATOM 711 N N . LYS A 1 97 ? -12.675 1.078 -1.581 1.00 80.69 97 LYS A N 1
ATOM 712 C CA . LYS A 1 97 ? -12.368 -0.294 -1.157 1.00 80.69 97 LYS A CA 1
ATOM 713 C C . LYS A 1 97 ? -12.980 -1.326 -2.107 1.00 80.69 97 LYS A C 1
ATOM 715 O O . LYS A 1 97 ? -12.371 -2.379 -2.317 1.00 80.69 97 LYS A O 1
ATOM 720 N N . ASP A 1 98 ? -14.153 -1.047 -2.664 1.00 84.06 98 ASP A N 1
ATOM 721 C CA . ASP A 1 98 ? -14.850 -1.986 -3.537 1.00 84.06 98 ASP A CA 1
ATOM 722 C C . ASP A 1 98 ? -14.134 -2.069 -4.891 1.00 84.06 98 ASP A C 1
ATOM 724 O O . ASP A 1 98 ? -13.823 -3.171 -5.340 1.00 84.06 98 ASP A O 1
ATOM 728 N N . GLU A 1 99 ? -13.734 -0.930 -5.459 1.00 83.94 99 GLU A N 1
ATOM 729 C CA . GLU A 1 99 ? -12.905 -0.838 -6.669 1.00 83.94 99 GLU A CA 1
ATOM 730 C C . GLU A 1 99 ? -11.559 -1.552 -6.487 1.00 83.94 99 GLU A C 1
ATOM 732 O O . GLU A 1 99 ? -11.124 -2.331 -7.337 1.00 83.94 99 GLU A O 1
ATOM 737 N N . ARG A 1 100 ? -10.906 -1.362 -5.334 1.00 85.69 100 ARG A N 1
ATOM 738 C CA . ARG A 1 100 ? -9.656 -2.060 -5.004 1.00 85.69 100 ARG A CA 1
ATOM 739 C C . ARG A 1 100 ? -9.858 -3.570 -4.905 1.00 85.69 100 ARG A C 1
ATOM 741 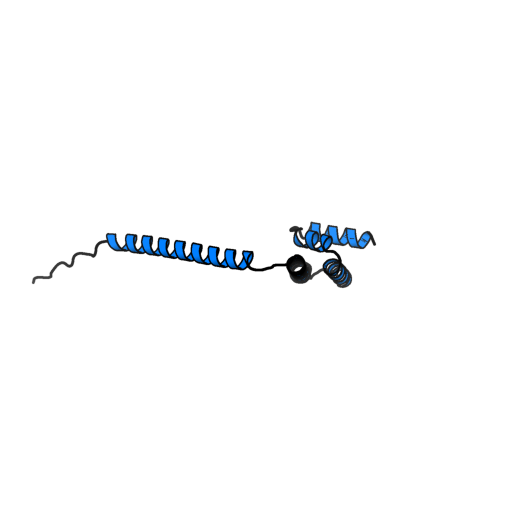O O . ARG A 1 100 ? -9.021 -4.343 -5.370 1.00 85.69 100 ARG A O 1
ATOM 748 N N . THR A 1 101 ? -10.964 -4.000 -4.304 1.00 81.25 101 THR A N 1
ATOM 749 C CA . THR A 1 101 ? -11.308 -5.421 -4.170 1.00 81.25 101 THR A CA 1
ATOM 750 C C . THR A 1 101 ? -11.636 -6.044 -5.526 1.00 81.25 101 THR A C 1
ATOM 752 O O . THR A 1 101 ? -11.248 -7.184 -5.785 1.00 81.25 101 THR A O 1
ATOM 755 N N . GLU A 1 102 ? -12.316 -5.309 -6.404 1.00 84.38 102 GLU A N 1
ATOM 756 C CA . GLU A 1 102 ? -12.602 -5.721 -7.777 1.00 84.38 102 GLU A CA 1
ATOM 757 C C . GLU A 1 102 ? -11.316 -5.858 -8.595 1.00 84.38 102 GLU A C 1
ATOM 759 O O . GLU A 1 102 ? -11.110 -6.890 -9.231 1.00 84.38 102 GLU A O 1
ATOM 764 N N . PHE A 1 103 ? -10.404 -4.888 -8.498 1.00 82.62 103 PHE A N 1
ATOM 765 C CA . PHE A 1 103 ? -9.092 -4.952 -9.142 1.00 82.62 103 PHE A CA 1
ATOM 766 C C . PHE A 1 103 ? -8.289 -6.179 -8.691 1.00 82.62 103 PHE A C 1
ATOM 768 O O . PHE A 1 103 ? -7.790 -6.940 -9.518 1.00 82.62 103 PHE A O 1
ATOM 775 N N . VAL A 1 104 ? -8.217 -6.425 -7.378 1.00 83.06 104 VAL A N 1
ATOM 776 C CA . VAL A 1 104 ? -7.563 -7.624 -6.833 1.00 83.06 104 VAL A CA 1
ATOM 777 C C . VAL A 1 104 ? -8.222 -8.895 -7.364 1.00 83.06 104 VAL A C 1
ATOM 779 O O . VAL A 1 104 ? -7.521 -9.847 -7.700 1.00 83.06 104 VAL A O 1
ATOM 782 N N . ARG A 1 105 ? -9.556 -8.935 -7.436 1.00 82.88 105 ARG A N 1
ATOM 783 C CA . ARG A 1 105 ? -10.281 -10.100 -7.950 1.00 82.88 105 ARG A CA 1
ATOM 784 C C . ARG A 1 105 ? -9.968 -10.350 -9.422 1.00 82.88 105 ARG A C 1
ATOM 786 O O . ARG A 1 105 ? -9.676 -11.488 -9.767 1.00 82.88 105 ARG A O 1
ATOM 793 N N . ALA A 1 106 ? -9.992 -9.310 -10.252 1.00 83.19 106 ALA A N 1
ATOM 794 C CA . ALA A 1 106 ? -9.663 -9.411 -11.670 1.00 83.19 106 ALA A CA 1
ATOM 795 C C . ALA A 1 106 ? -8.235 -9.940 -11.881 1.00 83.19 106 ALA A C 1
ATOM 797 O O . ALA A 1 106 ? -8.016 -10.800 -12.731 1.00 83.19 106 ALA A O 1
ATOM 798 N N . GLU A 1 107 ? -7.281 -9.491 -11.062 1.00 80.75 107 GLU A N 1
ATOM 799 C CA . GLU A 1 107 ? -5.892 -9.953 -11.127 1.00 80.75 107 GLU A CA 1
ATOM 800 C C . GLU A 1 107 ? -5.741 -11.424 -10.689 1.00 80.75 107 GLU A C 1
ATOM 802 O O . GLU A 1 107 ? -4.939 -12.163 -11.255 1.00 80.75 107 GLU A O 1
ATOM 807 N N . VAL A 1 108 ? -6.527 -11.871 -9.700 1.00 80.38 108 VAL A N 1
ATOM 808 C CA . VAL A 1 108 ? -6.546 -13.273 -9.242 1.00 80.38 108 VAL A CA 1
ATOM 809 C C . VAL A 1 108 ? -7.218 -14.196 -10.262 1.00 80.38 108 VAL A C 1
ATOM 811 O O . VAL A 1 108 ? -6.741 -15.305 -10.472 1.00 80.38 108 VAL A O 1
ATOM 814 N N . GLU A 1 109 ? -8.317 -13.768 -10.886 1.00 78.88 109 GLU A N 1
ATOM 815 C CA . GLU A 1 109 ? -9.046 -14.554 -11.897 1.00 78.88 109 GLU A CA 1
ATOM 816 C C . GLU A 1 109 ? -8.311 -14.626 -13.246 1.00 78.88 109 GLU A C 1
ATOM 818 O O . GLU A 1 109 ? -8.574 -15.525 -14.044 1.00 78.88 109 GLU A O 1
ATOM 823 N N . GLY A 1 110 ? -7.395 -13.689 -13.510 1.00 70.25 110 GLY A N 1
ATOM 824 C CA . GLY A 1 110 ? -6.549 -13.672 -14.704 1.00 70.25 110 GLY A CA 1
ATOM 825 C C . GLY A 1 110 ? -5.332 -14.609 -14.662 1.00 70.25 110 GLY A C 1
ATOM 826 O O . GLY A 1 110 ? -4.625 -14.695 -15.669 1.00 70.25 110 GLY A O 1
ATOM 827 N N . MET A 1 111 ? -5.074 -15.284 -13.533 1.00 60.94 111 MET A N 1
ATOM 828 C CA . MET A 1 111 ? -4.007 -16.286 -13.351 1.00 60.94 111 MET A CA 1
ATOM 829 C C . MET A 1 111 ? -4.507 -17.718 -13.550 1.00 60.94 111 MET A C 1
ATOM 831 O O . MET A 1 111 ? -3.739 -18.508 -14.148 1.00 60.94 111 MET A O 1
#